Protein AF-A0A969ZV29-F1 (afdb_monomer_lite)

Sequence (107 aa):
MFAKIRLVFYKLQFNRLFNIFRHEICLSAPLTDTNIHVQAFEVLTPPVGRNVEETLRQIKAFQLVRESGGTKATPSGWKPGKPVLNPGPDLVGNVWKVWTIDQAFDD

Structure (mmCIF, N/CA/C/O backbone):
data_AF-A0A969ZV29-F1
#
_entry.id   AF-A0A969ZV29-F1
#
loop_
_atom_site.group_PDB
_atom_site.id
_atom_site.type_symbol
_atom_site.label_atom_id
_atom_site.label_alt_id
_atom_site.label_comp_id
_atom_site.label_asym_id
_atom_site.label_entity_id
_atom_site.label_seq_id
_atom_site.pdbx_PDB_ins_code
_atom_site.Cartn_x
_atom_site.Cartn_y
_atom_site.Cartn_z
_atom_site.occupancy
_atom_site.B_iso_or_equiv
_atom_site.auth_seq_id
_atom_site.auth_comp_id
_atom_site.auth_asym_id
_atom_site.auth_atom_id
_atom_site.pdbx_PDB_model_num
ATOM 1 N N . MET A 1 1 ? 24.356 24.579 9.478 1.00 37.00 1 MET A N 1
ATOM 2 C CA . MET A 1 1 ? 24.767 24.315 8.078 1.00 37.00 1 MET A CA 1
ATOM 3 C C . MET A 1 1 ? 25.653 23.057 7.971 1.00 37.00 1 MET A C 1
ATOM 5 O O . MET A 1 1 ? 26.676 23.097 7.315 1.00 37.00 1 MET A O 1
ATOM 9 N N . PHE A 1 2 ? 25.290 21.925 8.600 1.00 31.95 2 PHE A N 1
ATOM 10 C CA . PHE A 1 2 ? 26.152 20.718 8.604 1.00 31.95 2 PHE A CA 1
ATOM 11 C C . PHE A 1 2 ? 25.414 19.373 8.425 1.00 31.95 2 PHE A C 1
ATOM 13 O O . PHE A 1 2 ? 26.058 18.342 8.281 1.00 31.95 2 PHE A O 1
ATOM 20 N N . ALA A 1 3 ? 24.077 19.356 8.334 1.00 36.34 3 ALA A N 1
ATOM 21 C CA . ALA A 1 3 ? 23.312 18.114 8.145 1.00 36.34 3 ALA A CA 1
ATOM 22 C C . ALA A 1 3 ? 23.106 17.709 6.667 1.00 36.34 3 ALA A C 1
ATOM 24 O O . ALA A 1 3 ? 22.896 16.536 6.376 1.00 36.34 3 ALA A O 1
ATOM 25 N N . LYS A 1 4 ? 23.214 18.646 5.708 1.00 30.73 4 LYS A N 1
ATOM 26 C CA . LYS A 1 4 ? 22.944 18.372 4.279 1.00 30.73 4 LYS A CA 1
ATOM 27 C C . LYS A 1 4 ? 24.067 17.623 3.541 1.00 30.73 4 LYS A C 1
ATOM 29 O O . LYS A 1 4 ? 23.793 16.982 2.535 1.00 30.73 4 LYS A O 1
ATOM 34 N N . ILE A 1 5 ? 25.308 17.645 4.039 1.00 32.25 5 ILE A N 1
ATOM 35 C CA . ILE A 1 5 ? 26.470 17.047 3.345 1.00 32.25 5 ILE A CA 1
ATOM 36 C C . ILE A 1 5 ? 26.628 15.544 3.648 1.00 32.25 5 ILE A C 1
ATOM 38 O O . ILE A 1 5 ? 27.146 14.796 2.822 1.00 32.25 5 ILE A O 1
ATOM 42 N N . ARG A 1 6 ? 26.103 15.048 4.778 1.00 31.09 6 ARG A N 1
ATOM 43 C CA . ARG A 1 6 ? 26.234 13.626 5.155 1.00 31.09 6 ARG A CA 1
ATOM 44 C C . ARG A 1 6 ? 25.322 12.676 4.368 1.00 31.09 6 ARG A C 1
ATOM 46 O O . ARG A 1 6 ? 25.684 11.516 4.193 1.00 31.09 6 ARG A O 1
ATOM 53 N N . LEU A 1 7 ? 24.184 13.150 3.852 1.00 33.81 7 LEU A N 1
ATOM 54 C CA . LEU A 1 7 ? 23.250 12.302 3.096 1.00 33.81 7 LEU A CA 1
ATOM 55 C C . LEU A 1 7 ? 23.755 11.971 1.680 1.00 33.81 7 LEU A C 1
ATOM 57 O O . LEU A 1 7 ? 23.505 10.880 1.171 1.00 33.81 7 LEU A O 1
ATOM 61 N N . VAL A 1 8 ? 24.509 12.884 1.055 1.00 39.16 8 VAL A N 1
ATOM 62 C CA . VAL A 1 8 ? 25.047 12.692 -0.305 1.00 39.16 8 VAL A CA 1
ATOM 63 C C . VAL A 1 8 ? 26.137 11.612 -0.324 1.00 39.16 8 VAL A C 1
ATOM 65 O O . VAL A 1 8 ? 26.212 10.827 -1.267 1.00 39.16 8 VAL A O 1
ATOM 68 N N . PHE A 1 9 ? 26.921 11.488 0.753 1.00 26.94 9 PHE A N 1
ATOM 69 C CA . PHE A 1 9 ? 27.986 10.483 0.856 1.00 26.94 9 PHE A CA 1
ATOM 70 C C . PHE A 1 9 ? 27.453 9.045 0.998 1.00 26.94 9 PHE A C 1
ATOM 72 O O . PHE A 1 9 ? 27.986 8.124 0.379 1.00 26.94 9 PHE A O 1
ATOM 79 N N . TYR A 1 10 ? 26.350 8.846 1.730 1.00 29.92 10 TYR A N 1
ATOM 80 C CA . TYR A 1 10 ? 25.690 7.534 1.831 1.00 29.92 10 TYR A CA 1
ATOM 81 C C . TYR A 1 10 ? 25.012 7.112 0.518 1.00 29.92 10 TYR A C 1
ATOM 83 O O . TYR A 1 10 ? 24.988 5.926 0.181 1.00 29.92 10 TYR A O 1
ATOM 91 N N . LYS A 1 11 ? 24.510 8.080 -0.262 1.00 35.59 11 LYS A N 1
ATOM 92 C CA . LYS A 1 11 ? 23.898 7.832 -1.578 1.00 35.59 11 LYS A CA 1
ATOM 93 C C . LYS A 1 11 ? 24.929 7.330 -2.608 1.00 35.59 11 LYS A C 1
ATOM 95 O O . LYS A 1 11 ? 24.574 6.546 -3.482 1.00 35.59 11 LYS A O 1
ATOM 100 N N . LEU A 1 12 ? 26.204 7.711 -2.465 1.00 33.88 12 LEU A N 1
ATOM 101 C CA . LEU A 1 12 ? 27.308 7.317 -3.356 1.00 33.88 12 LEU A CA 1
ATOM 102 C C . LEU A 1 12 ? 28.024 6.017 -2.950 1.00 33.88 12 LEU A C 1
ATOM 104 O O . LEU A 1 12 ? 28.385 5.239 -3.833 1.00 33.88 12 LEU A O 1
ATOM 108 N N . GLN A 1 13 ? 28.214 5.736 -1.655 1.00 31.78 13 GLN A N 1
ATOM 109 C CA . GLN A 1 13 ? 28.932 4.519 -1.237 1.00 31.78 13 GLN A CA 1
ATOM 110 C C . GLN A 1 13 ? 28.126 3.225 -1.427 1.00 31.78 13 GLN A C 1
ATOM 112 O O . GLN A 1 13 ? 28.708 2.195 -1.753 1.00 31.78 13 GLN A O 1
ATOM 117 N N . PHE A 1 14 ? 26.797 3.263 -1.302 1.00 34.03 14 PHE A N 1
ATOM 118 C CA . PHE A 1 14 ? 25.977 2.052 -1.445 1.00 34.03 14 PHE A CA 1
ATOM 119 C C . PHE A 1 14 ? 25.708 1.663 -2.913 1.00 34.03 14 PHE A C 1
ATOM 121 O O . PHE A 1 14 ? 25.599 0.482 -3.235 1.00 34.03 14 PHE A O 1
ATOM 128 N N . ASN A 1 15 ? 25.678 2.637 -3.831 1.00 34.34 15 ASN A N 1
ATOM 129 C CA . ASN A 1 15 ? 25.481 2.384 -5.266 1.00 34.34 15 ASN A CA 1
ATOM 130 C C . ASN A 1 15 ? 26.671 1.664 -5.925 1.00 34.34 15 ASN A C 1
ATOM 132 O O . ASN A 1 15 ? 26.502 1.046 -6.973 1.00 34.34 15 ASN A O 1
ATOM 136 N N . ARG A 1 16 ? 27.863 1.702 -5.312 1.00 36.94 16 ARG A N 1
ATOM 137 C CA . ARG A 1 16 ? 29.078 1.077 -5.859 1.00 36.94 16 ARG A CA 1
ATOM 138 C C . ARG A 1 16 ? 29.232 -0.411 -5.523 1.00 36.94 16 ARG A C 1
ATOM 140 O O . ARG A 1 16 ? 30.118 -1.045 -6.081 1.00 36.94 16 ARG A O 1
ATOM 147 N N . LEU A 1 17 ? 28.393 -0.957 -4.639 1.00 41.91 17 LEU A N 1
ATOM 148 C CA . LEU A 1 17 ? 28.505 -2.342 -4.162 1.00 41.91 17 LEU A CA 1
ATOM 149 C C . LEU A 1 17 ? 27.450 -3.298 -4.742 1.00 41.91 17 LEU A C 1
ATOM 151 O O . LEU A 1 17 ? 27.705 -4.494 -4.759 1.00 41.91 17 LEU A O 1
ATOM 155 N N . PHE A 1 18 ? 26.308 -2.810 -5.255 1.00 35.97 18 PHE A N 1
ATOM 156 C CA . PHE A 1 18 ? 25.204 -3.704 -5.658 1.00 35.97 18 PHE A CA 1
ATOM 157 C C . PHE A 1 18 ? 24.408 -3.317 -6.919 1.00 35.97 18 PHE A C 1
ATOM 159 O O . PHE A 1 18 ? 23.360 -3.906 -7.150 1.00 35.97 18 PHE A O 1
ATOM 166 N N . ASN A 1 19 ? 24.858 -2.366 -7.751 1.00 40.69 19 ASN A N 1
ATOM 167 C CA . ASN A 1 19 ? 24.195 -2.007 -9.025 1.00 40.69 19 ASN A CA 1
ATOM 168 C C . ASN A 1 19 ? 22.650 -1.876 -8.922 1.00 40.69 19 ASN A C 1
ATOM 170 O O . ASN A 1 19 ? 21.905 -2.356 -9.776 1.00 40.69 19 ASN A O 1
ATOM 174 N N . ILE A 1 20 ? 22.168 -1.282 -7.822 1.00 44.50 20 ILE A N 1
ATOM 175 C CA . ILE A 1 20 ? 20.741 -1.178 -7.503 1.00 44.50 20 ILE A CA 1
ATOM 176 C C . ILE A 1 20 ? 20.208 0.136 -8.070 1.00 44.50 20 ILE A C 1
ATOM 178 O O . ILE A 1 20 ? 20.530 1.213 -7.565 1.00 44.50 20 ILE A O 1
ATOM 182 N N . PHE A 1 21 ? 19.356 0.061 -9.090 1.00 44.50 21 PHE A N 1
ATOM 183 C CA . PHE A 1 21 ? 18.603 1.217 -9.572 1.00 44.50 21 PHE A CA 1
ATOM 184 C C . PHE A 1 21 ? 17.442 1.496 -8.613 1.00 44.50 21 PHE A C 1
ATOM 186 O O . PHE A 1 21 ? 16.496 0.717 -8.526 1.00 44.50 21 PHE A O 1
ATOM 193 N N . ARG A 1 22 ? 17.524 2.603 -7.867 1.00 45.47 22 ARG A N 1
ATOM 194 C CA . ARG A 1 22 ? 16.482 3.011 -6.915 1.00 45.47 22 ARG A CA 1
ATOM 195 C C . ARG A 1 22 ? 15.421 3.874 -7.588 1.00 45.47 22 ARG A C 1
ATOM 197 O O . ARG A 1 22 ? 15.767 4.858 -8.240 1.00 45.47 22 ARG A O 1
ATOM 204 N N . HIS A 1 23 ? 14.148 3.556 -7.350 1.00 48.22 23 HIS A N 1
ATOM 205 C CA . HIS A 1 23 ? 13.038 4.475 -7.592 1.00 48.22 23 HIS A CA 1
ATOM 206 C C . HIS A 1 23 ? 12.499 4.967 -6.240 1.00 48.22 23 HIS A C 1
ATOM 208 O O . HIS A 1 23 ? 11.928 4.201 -5.464 1.00 48.22 23 HIS A O 1
ATOM 214 N N . GLU A 1 24 ? 12.753 6.238 -5.929 1.00 51.72 24 GLU A N 1
ATOM 215 C CA . GLU A 1 24 ? 12.293 6.895 -4.702 1.00 51.72 24 GLU A CA 1
ATOM 216 C C . GLU A 1 24 ? 10.935 7.551 -4.987 1.00 51.72 24 GLU A C 1
ATOM 218 O O . GLU A 1 24 ? 10.842 8.428 -5.848 1.00 51.72 24 GLU A O 1
ATOM 223 N N . ILE A 1 25 ? 9.875 7.148 -4.278 1.00 53.97 25 ILE A N 1
ATOM 224 C CA . ILE A 1 25 ? 8.587 7.848 -4.344 1.00 53.97 25 ILE A CA 1
ATOM 225 C C . ILE A 1 25 ? 8.601 8.927 -3.262 1.00 53.97 25 ILE A C 1
ATOM 227 O O . ILE A 1 25 ? 8.391 8.663 -2.073 1.00 53.97 25 ILE A O 1
ATOM 231 N N . CYS A 1 26 ? 8.878 10.157 -3.688 1.00 52.25 26 CYS A N 1
ATOM 232 C CA . CYS A 1 26 ? 8.802 11.339 -2.843 1.00 52.25 26 CYS A CA 1
ATOM 233 C C . CYS A 1 26 ? 7.529 12.122 -3.134 1.00 52.25 26 CYS A C 1
ATOM 235 O O . CYS A 1 26 ? 7.294 12.540 -4.264 1.00 52.25 26 CYS A O 1
ATOM 237 N N . LEU A 1 27 ? 6.728 12.365 -2.098 1.00 53.81 27 LEU A N 1
ATOM 238 C CA . LEU A 1 27 ? 5.554 13.224 -2.199 1.00 53.81 27 LEU A CA 1
ATOM 239 C C . LEU A 1 27 ? 5.904 14.621 -1.690 1.00 53.81 27 LEU A C 1
ATOM 241 O O . LEU A 1 27 ? 6.019 14.840 -0.482 1.00 53.81 27 LEU A O 1
ATOM 245 N N . SER A 1 28 ? 6.052 15.571 -2.612 1.00 42.72 28 SER A N 1
ATOM 246 C CA . SER A 1 28 ? 6.082 17.001 -2.292 1.00 42.72 28 SER A CA 1
ATOM 247 C C . SER A 1 28 ? 4.659 17.511 -2.058 1.00 42.72 28 SER A C 1
ATOM 249 O O . SER A 1 28 ? 3.756 17.206 -2.835 1.00 42.72 28 SER A O 1
ATOM 251 N N . ALA A 1 29 ? 4.451 18.282 -0.992 1.00 47.59 29 ALA A N 1
ATOM 252 C CA . ALA A 1 29 ? 3.184 18.970 -0.742 1.00 47.59 29 ALA A CA 1
ATOM 253 C C . ALA A 1 29 ? 3.013 20.180 -1.692 1.00 47.59 29 ALA A C 1
ATOM 255 O O . ALA A 1 29 ? 4.002 20.634 -2.277 1.00 47.59 29 ALA A O 1
ATOM 256 N N . PRO A 1 30 ? 1.795 20.740 -1.840 1.00 44.38 30 PRO A N 1
ATOM 257 C CA . PRO A 1 30 ? 1.595 21.984 -2.577 1.00 44.38 30 PRO A CA 1
ATOM 258 C C . PRO A 1 30 ? 2.319 23.144 -1.875 1.00 44.38 30 PRO A C 1
ATOM 260 O O . PRO A 1 30 ? 2.016 23.432 -0.728 1.00 44.38 30 PRO A O 1
ATOM 263 N N . LEU A 1 31 ? 3.274 23.765 -2.579 1.00 47.62 31 LEU A N 1
ATOM 264 C CA . LEU A 1 31 ? 3.938 25.081 -2.423 1.00 47.62 31 LEU A CA 1
ATOM 265 C C . LEU A 1 31 ? 4.355 25.633 -1.031 1.00 47.62 31 LEU A C 1
ATOM 267 O O . LEU A 1 31 ? 5.069 26.633 -1.008 1.00 47.62 31 LEU A O 1
ATOM 271 N N . THR A 1 32 ? 4.002 25.032 0.108 1.00 47.97 32 THR A N 1
ATOM 272 C CA . THR A 1 32 ? 4.247 25.595 1.454 1.00 47.97 32 THR A CA 1
ATOM 273 C C . THR A 1 32 ? 5.018 24.678 2.407 1.00 47.97 32 THR A C 1
ATOM 275 O O . THR A 1 32 ? 5.575 25.171 3.386 1.00 47.97 32 THR A O 1
ATOM 278 N N . ASP A 1 33 ? 5.136 23.377 2.121 1.00 50.47 33 ASP A N 1
ATOM 279 C CA . ASP A 1 33 ? 5.945 22.442 2.917 1.00 50.47 33 ASP A CA 1
ATOM 280 C C . ASP A 1 33 ? 7.266 22.133 2.199 1.00 50.47 33 ASP A C 1
ATOM 282 O O . ASP A 1 33 ? 7.305 21.489 1.150 1.00 50.47 33 ASP A O 1
ATOM 286 N N . THR A 1 34 ? 8.368 22.614 2.770 1.00 52.12 34 THR A N 1
ATOM 287 C CA . THR A 1 34 ? 9.732 22.426 2.249 1.00 52.12 34 THR A CA 1
ATOM 288 C C . THR A 1 34 ? 10.330 21.058 2.601 1.00 52.12 34 THR A C 1
ATOM 290 O O . THR A 1 34 ? 11.475 20.778 2.230 1.00 52.12 34 THR A O 1
ATOM 293 N N . ASN A 1 35 ? 9.583 20.185 3.287 1.00 56.97 35 ASN A N 1
ATOM 294 C CA . ASN A 1 35 ? 10.095 18.907 3.765 1.00 56.97 35 ASN A CA 1
ATOM 295 C C . ASN A 1 35 ? 9.732 17.751 2.827 1.00 56.97 35 ASN A C 1
ATOM 297 O O . ASN A 1 35 ? 8.607 17.248 2.778 1.00 56.97 35 ASN A O 1
ATOM 301 N N . ILE A 1 36 ? 10.744 17.290 2.099 1.00 56.56 36 ILE A N 1
ATOM 302 C CA . ILE A 1 36 ? 10.678 16.106 1.248 1.00 56.56 36 ILE A CA 1
ATOM 303 C C . ILE A 1 36 ? 10.805 14.859 2.139 1.00 56.56 36 ILE A C 1
ATOM 305 O O . ILE A 1 36 ? 11.872 14.603 2.695 1.00 56.56 36 ILE A O 1
ATOM 309 N N . HIS A 1 37 ? 9.727 14.081 2.255 1.00 73.19 37 HIS A N 1
ATOM 310 C CA . HIS A 1 37 ? 9.706 12.806 2.978 1.00 73.19 37 HIS A CA 1
ATOM 311 C C . HIS A 1 37 ? 9.593 11.641 1.986 1.00 73.19 37 HIS A C 1
ATOM 313 O O . HIS A 1 37 ? 8.761 11.668 1.073 1.00 73.19 37 HIS A O 1
ATOM 319 N N . VAL A 1 38 ? 10.445 10.627 2.153 1.00 74.75 38 VAL A N 1
ATOM 320 C CA . VAL A 1 38 ? 10.385 9.384 1.370 1.00 74.75 38 VAL A CA 1
ATOM 321 C C . VAL A 1 38 ? 9.352 8.470 2.020 1.00 74.75 38 VAL A C 1
ATOM 323 O O . VAL A 1 38 ? 9.530 8.083 3.170 1.00 74.75 38 VAL A O 1
ATOM 326 N N . GLN A 1 39 ? 8.286 8.138 1.288 1.00 77.38 39 GLN A N 1
ATOM 327 C CA . GLN A 1 39 ? 7.176 7.321 1.804 1.00 77.38 39 GLN A CA 1
ATOM 328 C C . GLN A 1 39 ? 7.234 5.870 1.316 1.00 77.38 39 GLN A C 1
ATOM 330 O O . GLN A 1 39 ? 6.737 4.973 1.990 1.00 77.38 39 GLN A O 1
ATOM 335 N N . ALA A 1 40 ? 7.849 5.630 0.156 1.00 79.81 40 ALA A N 1
ATOM 336 C CA . ALA A 1 40 ? 8.010 4.295 -0.403 1.00 79.81 40 ALA A CA 1
ATOM 337 C C . ALA A 1 40 ? 9.268 4.184 -1.267 1.00 79.81 40 ALA A C 1
ATOM 339 O O . ALA A 1 40 ? 9.743 5.162 -1.855 1.00 79.81 40 ALA A O 1
ATOM 340 N N . PHE A 1 41 ? 9.783 2.960 -1.345 1.00 81.25 41 PHE A N 1
ATOM 341 C CA . PHE A 1 41 ? 10.891 2.573 -2.202 1.00 81.25 41 PHE A CA 1
ATOM 342 C C . PHE A 1 41 ? 10.538 1.274 -2.926 1.00 81.25 41 PHE A C 1
ATOM 344 O O . PHE A 1 41 ? 10.016 0.341 -2.319 1.00 81.25 41 PHE A O 1
ATOM 351 N N . GLU A 1 42 ? 10.861 1.209 -4.213 1.00 78.19 42 GLU A N 1
ATOM 352 C CA . GLU A 1 42 ? 10.798 -0.021 -4.999 1.00 78.19 42 GLU A CA 1
ATOM 353 C C . GLU A 1 42 ? 12.218 -0.376 -5.448 1.00 78.19 42 GLU A C 1
ATOM 355 O O . GLU A 1 42 ? 12.946 0.464 -5.992 1.00 78.19 42 GLU A O 1
ATOM 360 N N . VAL A 1 43 ? 12.630 -1.612 -5.170 1.00 82.44 43 VAL A N 1
ATOM 361 C CA . VAL A 1 43 ? 13.965 -2.126 -5.480 1.00 82.44 43 VAL A CA 1
ATOM 362 C C . VAL A 1 43 ? 13.813 -3.466 -6.186 1.00 82.44 43 VAL A C 1
ATOM 364 O O . VAL A 1 43 ? 13.270 -4.406 -5.616 1.00 82.44 43 VAL A O 1
ATOM 367 N N . LEU A 1 44 ? 14.323 -3.549 -7.415 1.00 77.69 44 LEU A N 1
ATOM 368 C CA . LEU A 1 44 ? 14.338 -4.766 -8.225 1.00 77.69 44 LEU A CA 1
ATOM 369 C C . LEU A 1 44 ? 15.768 -5.098 -8.654 1.00 77.69 44 LEU A C 1
ATOM 371 O O . LEU A 1 44 ? 16.634 -4.221 -8.729 1.00 77.69 44 LEU A O 1
ATOM 375 N N . THR A 1 45 ? 16.015 -6.377 -8.930 1.00 83.38 45 THR A N 1
ATOM 376 C CA . THR A 1 45 ? 17.278 -6.829 -9.517 1.00 83.38 45 THR A CA 1
ATOM 377 C C . THR A 1 45 ? 17.366 -6.386 -10.986 1.00 83.38 45 THR A C 1
ATOM 379 O O . THR A 1 45 ? 16.332 -6.244 -11.641 1.00 83.38 45 THR A O 1
ATOM 382 N N . PRO A 1 46 ? 18.577 -6.198 -11.551 1.00 82.44 46 PRO A N 1
ATOM 383 C CA . PRO A 1 46 ? 18.748 -5.706 -12.923 1.00 82.44 46 PRO A CA 1
ATOM 384 C C . PRO A 1 46 ? 17.950 -6.419 -14.034 1.00 82.44 46 PRO A C 1
ATOM 386 O O . PRO A 1 46 ? 17.522 -5.725 -14.953 1.00 82.44 46 PRO A O 1
ATOM 389 N N . PRO A 1 47 ? 17.727 -7.752 -14.010 1.00 87.69 47 PRO A N 1
ATOM 390 C CA . PRO A 1 47 ? 16.991 -8.420 -15.084 1.00 87.69 47 PRO A CA 1
ATOM 391 C C . PRO A 1 47 ? 15.465 -8.260 -14.997 1.00 87.69 47 PRO A C 1
ATOM 393 O O . PRO A 1 47 ? 14.769 -8.737 -15.890 1.00 87.69 47 PRO A O 1
ATOM 396 N N . VAL A 1 48 ? 14.925 -7.631 -13.946 1.00 82.94 48 VAL A N 1
ATOM 397 C CA . VAL A 1 48 ? 13.475 -7.522 -13.722 1.00 82.94 48 VAL A CA 1
ATOM 398 C C . VAL A 1 48 ? 13.011 -6.078 -13.907 1.00 82.94 48 VAL A C 1
ATOM 400 O O . VAL A 1 48 ? 13.495 -5.155 -13.251 1.00 82.94 48 VAL A O 1
ATOM 403 N N . GLY A 1 49 ? 12.050 -5.883 -14.812 1.00 82.88 49 GLY A N 1
ATOM 404 C CA . GLY A 1 49 ? 11.423 -4.586 -15.064 1.00 82.88 49 GLY A CA 1
ATOM 405 C C . GLY A 1 49 ? 10.447 -4.174 -13.958 1.00 82.88 49 GLY A C 1
ATOM 406 O O . GLY A 1 49 ? 9.790 -5.016 -13.352 1.00 82.88 49 GLY A O 1
ATOM 407 N N . ARG A 1 50 ? 10.335 -2.862 -13.719 1.00 87.81 50 ARG A N 1
ATOM 408 C CA . ARG A 1 50 ? 9.341 -2.267 -12.806 1.00 87.81 50 ARG A CA 1
ATOM 409 C C . ARG A 1 50 ? 7.963 -2.202 -13.457 1.00 87.81 50 ARG A C 1
ATOM 411 O O . ARG A 1 50 ? 7.867 -2.022 -14.671 1.00 87.81 50 ARG A O 1
ATOM 418 N N . ASN A 1 51 ? 6.911 -2.261 -12.643 1.00 88.25 51 ASN A N 1
ATOM 419 C CA . ASN A 1 51 ? 5.540 -2.063 -13.107 1.00 88.25 51 ASN A CA 1
ATOM 420 C C . ASN A 1 51 ? 5.091 -0.610 -12.865 1.00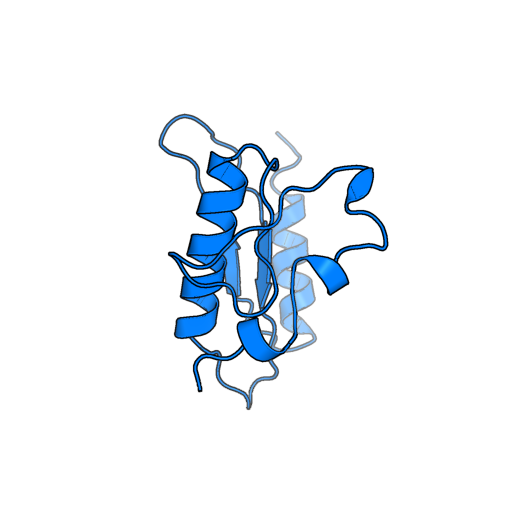 88.25 51 ASN A C 1
ATOM 422 O O . ASN A 1 51 ? 4.835 -0.201 -11.734 1.00 88.25 51 ASN A O 1
ATOM 426 N N . VAL A 1 52 ? 4.963 0.161 -13.949 1.00 87.06 52 VAL A N 1
ATOM 427 C CA . VAL A 1 52 ? 4.574 1.582 -13.897 1.00 87.06 52 VAL A CA 1
ATOM 428 C C . VAL A 1 52 ? 3.158 1.771 -13.348 1.00 87.06 52 VAL A C 1
ATOM 430 O O . VAL A 1 52 ? 2.909 2.732 -12.618 1.00 87.06 52 VAL A O 1
ATOM 433 N N . GLU A 1 53 ? 2.232 0.864 -13.659 1.00 88.69 53 GLU A N 1
ATOM 434 C CA . GLU A 1 53 ? 0.856 0.946 -13.162 1.00 88.69 53 GLU A CA 1
ATOM 435 C C . GLU A 1 53 ? 0.812 0.807 -11.639 1.00 88.69 53 GLU A C 1
ATOM 437 O O . GLU A 1 53 ? 0.088 1.547 -10.969 1.00 88.69 53 GLU A O 1
ATOM 442 N N . GLU A 1 54 ? 1.654 -0.068 -11.083 1.00 88.25 54 GLU A N 1
ATOM 443 C CA . GLU A 1 54 ? 1.782 -0.237 -9.636 1.00 88.25 54 GLU A CA 1
ATOM 444 C C . GLU A 1 54 ? 2.404 1.000 -8.981 1.00 88.25 54 GLU A C 1
ATOM 446 O O . GLU A 1 54 ? 1.879 1.495 -7.980 1.00 88.25 54 GLU A O 1
ATOM 451 N N . THR A 1 55 ? 3.451 1.580 -9.576 1.00 87.50 55 THR A N 1
ATOM 452 C CA . THR A 1 55 ? 4.027 2.842 -9.085 1.00 87.50 55 THR A CA 1
ATOM 453 C C . THR A 1 55 ? 2.973 3.959 -9.039 1.00 87.50 55 THR A C 1
ATOM 455 O O . THR A 1 55 ? 2.854 4.671 -8.038 1.00 87.50 55 THR A O 1
ATOM 458 N N . LEU A 1 56 ? 2.164 4.112 -10.094 1.00 89.12 56 LEU A N 1
ATOM 459 C CA . LEU A 1 56 ? 1.095 5.119 -10.145 1.00 89.12 56 LEU A CA 1
ATOM 460 C C . LEU A 1 56 ? -0.009 4.849 -9.117 1.00 89.12 56 LEU A C 1
ATOM 462 O O . LEU A 1 56 ? -0.520 5.790 -8.499 1.00 89.12 56 LEU A O 1
ATOM 466 N N . ARG A 1 57 ? -0.375 3.581 -8.910 1.00 91.00 57 ARG A N 1
ATOM 467 C CA . ARG A 1 57 ? -1.347 3.174 -7.888 1.00 91.00 57 ARG A CA 1
ATOM 468 C C . ARG A 1 57 ? -0.860 3.554 -6.490 1.00 91.00 57 ARG A C 1
ATOM 470 O O . ARG A 1 57 ? -1.617 4.159 -5.730 1.00 91.00 57 ARG A O 1
ATOM 477 N N . GLN A 1 58 ? 0.404 3.267 -6.181 1.00 89.19 58 GLN A N 1
ATOM 478 C CA . GLN A 1 58 ? 1.029 3.617 -4.905 1.00 89.19 58 GLN A CA 1
ATOM 479 C C . GLN A 1 58 ? 1.039 5.131 -4.677 1.00 89.19 58 GLN A C 1
ATOM 481 O O . GLN A 1 58 ? 0.636 5.583 -3.606 1.00 89.19 58 GLN A O 1
ATOM 486 N N . ILE A 1 59 ? 1.409 5.930 -5.685 1.00 88.19 59 ILE A N 1
ATOM 487 C CA . ILE A 1 59 ? 1.390 7.400 -5.586 1.00 88.19 59 ILE A CA 1
ATOM 488 C C . ILE A 1 59 ? -0.005 7.906 -5.192 1.00 88.19 59 ILE A C 1
ATOM 490 O O . ILE A 1 59 ? -0.126 8.674 -4.236 1.00 88.19 59 ILE A O 1
ATOM 494 N N . LYS A 1 60 ? -1.060 7.441 -5.872 1.00 89.88 60 LYS A N 1
ATOM 495 C CA . LYS A 1 60 ? -2.448 7.838 -5.574 1.00 89.88 60 LYS A CA 1
ATOM 496 C C . LYS A 1 60 ? -2.896 7.388 -4.182 1.00 89.88 60 LYS A C 1
ATOM 498 O O . LYS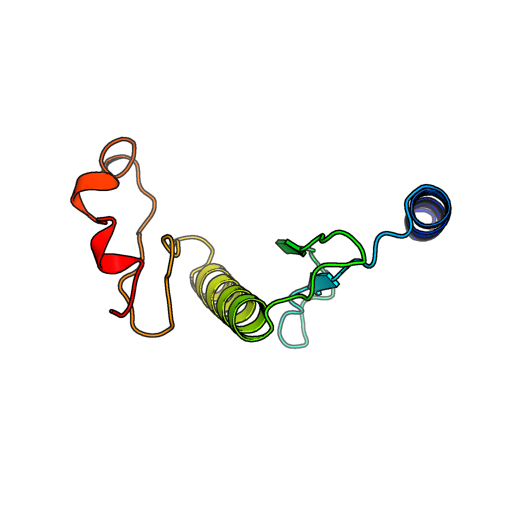 A 1 60 ? -3.578 8.133 -3.482 1.00 89.88 60 LYS A O 1
ATOM 503 N N . ALA A 1 61 ? -2.500 6.187 -3.763 1.00 89.06 61 ALA A N 1
ATOM 504 C CA . ALA A 1 61 ? -2.807 5.671 -2.433 1.00 89.06 61 ALA A CA 1
ATOM 505 C C . ALA A 1 61 ? -2.186 6.545 -1.336 1.00 89.06 61 ALA A C 1
ATOM 507 O O . ALA A 1 61 ? -2.867 6.941 -0.391 1.00 89.06 61 ALA A O 1
ATOM 508 N N . PHE A 1 62 ? -0.914 6.910 -1.487 1.00 88.12 62 PHE A N 1
ATOM 509 C CA . PHE A 1 62 ? -0.238 7.774 -0.527 1.00 88.12 62 PHE A CA 1
ATOM 510 C C . PHE A 1 62 ? -0.767 9.214 -0.532 1.00 88.12 62 PHE A C 1
ATOM 512 O O . PHE A 1 62 ? -0.809 9.832 0.533 1.00 88.12 62 PHE A O 1
ATOM 519 N N . GLN A 1 63 ? -1.199 9.741 -1.684 1.00 87.50 63 GLN A N 1
ATOM 520 C CA . GLN A 1 63 ? -1.904 11.028 -1.754 1.00 87.50 63 GLN A CA 1
ATOM 521 C C . GLN A 1 63 ? -3.178 10.996 -0.901 1.00 87.50 63 GLN A C 1
ATOM 523 O O . GLN A 1 63 ? -3.330 11.835 -0.018 1.00 87.50 63 GLN A O 1
ATOM 528 N N . LEU A 1 64 ? -4.017 9.966 -1.063 1.00 89.06 64 LEU A N 1
ATOM 529 C CA . LEU A 1 64 ? -5.243 9.802 -0.276 1.00 89.06 64 LEU A CA 1
ATOM 530 C C . LEU A 1 64 ? -4.971 9.667 1.232 1.00 89.06 64 LEU A C 1
ATOM 532 O O . LEU A 1 64 ? -5.639 10.307 2.045 1.00 89.06 64 LEU A O 1
ATOM 536 N N . VAL A 1 65 ? -3.981 8.858 1.626 1.00 87.38 65 VAL A N 1
ATOM 537 C CA . VAL A 1 65 ? -3.610 8.697 3.045 1.00 87.38 65 VAL A CA 1
ATOM 538 C C . VAL A 1 65 ? -3.145 10.034 3.627 1.00 87.38 65 VAL A C 1
ATOM 540 O O . VAL A 1 65 ? -3.563 10.401 4.727 1.00 87.38 65 VAL A O 1
ATOM 543 N N . ARG A 1 66 ? -2.341 10.798 2.877 1.00 84.75 66 ARG A N 1
ATOM 544 C CA . ARG A 1 66 ? -1.858 12.117 3.304 1.00 84.75 66 ARG A CA 1
ATOM 545 C C . ARG A 1 66 ? -2.989 13.137 3.423 1.00 84.75 66 ARG A C 1
ATOM 547 O O . ARG A 1 66 ? -3.056 13.822 4.438 1.00 84.75 66 ARG A O 1
ATOM 554 N N . GLU A 1 67 ? -3.880 13.214 2.439 1.00 85.94 67 GLU A N 1
ATOM 555 C CA . GLU A 1 67 ? -5.061 14.093 2.467 1.00 85.94 67 GLU A CA 1
AT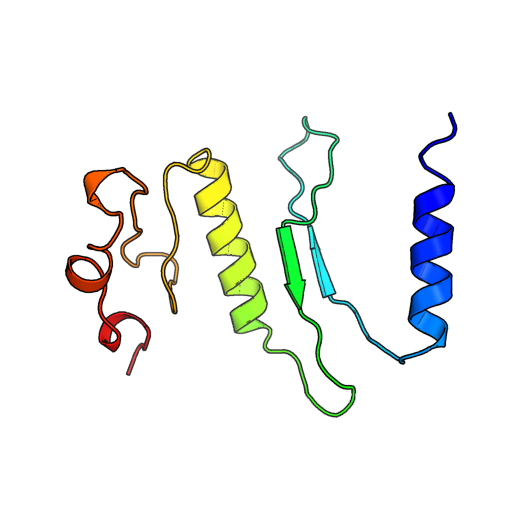OM 556 C C . GLU A 1 67 ? -5.993 13.762 3.638 1.00 85.94 67 GLU A C 1
ATOM 558 O O . GLU A 1 67 ? -6.560 14.657 4.257 1.00 85.94 67 GLU A O 1
ATOM 563 N N . SER A 1 68 ? -6.101 12.481 3.997 1.00 85.50 68 SER A N 1
ATOM 564 C CA . SER A 1 68 ? -6.870 12.035 5.163 1.00 85.50 68 SER A CA 1
ATOM 565 C C . SER A 1 68 ? -6.178 12.282 6.512 1.00 85.50 68 SER A C 1
ATOM 567 O O . SER A 1 68 ? -6.732 11.929 7.553 1.00 85.50 68 SER A O 1
ATOM 569 N N . GLY A 1 69 ? -4.952 12.816 6.525 1.00 82.38 69 GLY A N 1
ATOM 570 C CA . GLY A 1 69 ? -4.160 12.980 7.748 1.00 82.38 69 GLY A CA 1
ATOM 571 C C . GLY A 1 69 ? -3.794 11.656 8.431 1.00 82.38 69 GLY A C 1
ATOM 572 O O . GLY A 1 69 ? -3.612 11.628 9.643 1.00 82.38 69 GLY A O 1
ATOM 573 N N . GLY A 1 70 ? -3.730 10.549 7.681 1.00 79.44 70 GLY A N 1
ATOM 574 C CA . GLY A 1 70 ? -3.455 9.211 8.220 1.00 79.44 70 GLY A CA 1
ATOM 575 C C . GLY A 1 70 ? -4.659 8.504 8.854 1.00 79.44 70 GLY A C 1
ATOM 576 O O . GLY A 1 70 ? -4.496 7.430 9.426 1.00 79.44 70 GLY A O 1
ATOM 577 N N . THR A 1 71 ? -5.866 9.067 8.745 1.00 84.62 71 THR A N 1
ATOM 578 C CA . THR A 1 71 ? -7.101 8.448 9.275 1.00 84.62 71 THR A CA 1
ATOM 579 C C . THR A 1 71 ? -7.670 7.351 8.375 1.00 84.62 71 THR A C 1
ATOM 581 O O . THR A 1 71 ? -8.535 6.592 8.804 1.00 84.62 71 THR A O 1
ATOM 584 N N . LYS A 1 72 ? -7.191 7.251 7.130 1.00 87.31 72 LYS A N 1
ATOM 585 C CA . LYS A 1 72 ? -7.561 6.208 6.170 1.00 87.31 72 LYS A CA 1
ATOM 586 C C . LYS A 1 72 ? -6.329 5.404 5.778 1.00 87.31 72 LYS A C 1
ATOM 588 O O . LYS A 1 72 ? -5.244 5.957 5.612 1.00 87.31 72 LYS A O 1
ATOM 593 N N . ALA A 1 73 ? -6.518 4.108 5.576 1.00 88.44 73 ALA A N 1
ATOM 594 C CA . ALA A 1 73 ? -5.527 3.179 5.060 1.00 88.44 73 ALA A CA 1
ATOM 595 C C . ALA A 1 73 ? -6.057 2.502 3.793 1.00 88.44 73 ALA A C 1
ATOM 597 O O . ALA A 1 73 ? -7.246 2.210 3.664 1.00 88.44 73 ALA A O 1
ATOM 598 N N . THR A 1 74 ? -5.166 2.253 2.839 1.00 90.81 74 THR A N 1
ATOM 599 C CA . THR A 1 74 ? -5.506 1.581 1.584 1.00 90.81 74 THR A CA 1
ATOM 600 C C . THR A 1 74 ? -5.129 0.100 1.697 1.00 90.81 74 THR A C 1
ATOM 602 O O . THR A 1 74 ? -3.973 -0.205 1.994 1.00 90.81 74 THR A O 1
ATOM 605 N N . PRO A 1 75 ? -6.082 -0.837 1.543 1.00 90.94 75 PRO A N 1
ATOM 606 C CA . PRO A 1 75 ? -5.785 -2.265 1.621 1.00 90.94 75 PRO A CA 1
ATOM 607 C C . PRO A 1 75 ? -5.035 -2.772 0.374 1.00 90.94 75 PRO A C 1
ATOM 609 O O . PRO A 1 75 ? -4.796 -2.029 -0.584 1.00 90.94 75 PRO A O 1
ATOM 612 N N . SER A 1 76 ? -4.650 -4.052 0.378 1.00 88.69 76 SER A N 1
ATOM 613 C CA . SER A 1 76 ? -3.983 -4.671 -0.776 1.00 88.69 76 SER A CA 1
ATOM 614 C C . SER A 1 76 ? -4.858 -4.588 -2.032 1.00 88.69 76 SER A C 1
ATOM 616 O O . SER A 1 76 ? -6.081 -4.702 -1.952 1.00 88.69 76 SER A O 1
ATOM 618 N N . GLY A 1 77 ? -4.235 -4.338 -3.186 1.00 86.25 77 GLY A N 1
ATOM 619 C CA . GLY A 1 77 ? -4.942 -4.184 -4.464 1.00 86.25 77 GLY A CA 1
ATOM 620 C C . GLY A 1 77 ? -5.819 -2.930 -4.573 1.00 86.25 77 GLY A C 1
ATOM 621 O O . GLY A 1 77 ? -6.561 -2.772 -5.542 1.00 86.25 77 GLY A O 1
ATOM 622 N N . TRP A 1 78 ? -5.755 -2.011 -3.601 1.00 92.25 78 TRP A N 1
ATOM 623 C CA . TRP A 1 78 ? -6.586 -0.811 -3.620 1.00 92.25 78 TRP A CA 1
ATOM 624 C C . TRP A 1 78 ? -6.306 0.066 -4.846 1.00 92.25 78 TRP A C 1
ATOM 626 O O . TRP A 1 78 ? -5.152 0.384 -5.151 1.00 92.25 78 TRP A O 1
ATOM 636 N N . LYS A 1 79 ? -7.384 0.512 -5.495 1.00 89.56 79 LYS A N 1
ATOM 637 C CA . LYS A 1 79 ? -7.400 1.464 -6.610 1.00 89.56 79 LYS A CA 1
ATOM 638 C C . LYS A 1 79 ? -8.349 2.626 -6.279 1.00 89.56 79 LYS A C 1
ATOM 640 O O . LYS A 1 79 ? -9.249 2.450 -5.455 1.00 89.56 79 LYS A O 1
ATOM 645 N N . PRO A 1 80 ? -8.191 3.803 -6.913 1.00 89.00 80 PRO A N 1
ATOM 646 C CA . PRO A 1 80 ? -9.115 4.919 -6.720 1.00 89.00 80 PRO A CA 1
ATOM 647 C C . PRO A 1 80 ? -10.574 4.484 -6.914 1.00 89.00 80 PRO A C 1
ATOM 649 O O . PRO A 1 80 ? -10.904 3.884 -7.931 1.00 89.00 80 PRO A O 1
ATOM 652 N N . GLY A 1 81 ? -11.429 4.769 -5.929 1.00 86.25 81 GLY A N 1
ATOM 653 C CA . GLY A 1 81 ? -12.841 4.360 -5.919 1.00 86.25 81 GLY A CA 1
ATOM 654 C C . GLY A 1 81 ? -13.144 3.075 -5.136 1.00 86.25 81 GLY A C 1
ATOM 655 O O . GLY A 1 81 ? -14.297 2.870 -4.765 1.00 86.25 81 GLY A O 1
ATOM 656 N N . LYS A 1 82 ? -12.140 2.245 -4.812 1.00 88.38 82 LYS A N 1
ATOM 657 C CA . LYS A 1 82 ? -12.316 1.078 -3.927 1.00 88.38 82 LYS A CA 1
ATOM 658 C C . LYS A 1 82 ? -12.431 1.490 -2.448 1.00 88.38 82 LYS A C 1
ATOM 660 O O . LYS A 1 82 ? -11.909 2.548 -2.065 1.00 88.38 82 LYS A O 1
ATOM 665 N N . PRO A 1 83 ? -13.072 0.659 -1.601 1.00 88.94 83 PRO A N 1
ATOM 666 C CA .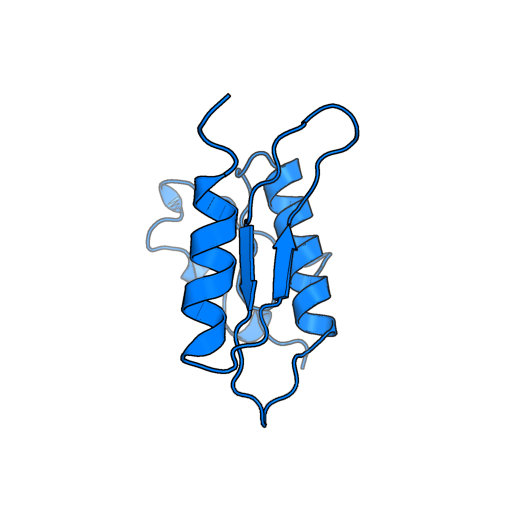 PRO A 1 83 ? -13.201 0.931 -0.174 1.00 88.94 83 PRO A CA 1
ATOM 667 C C . PRO A 1 83 ? -11.837 1.058 0.509 1.00 88.94 83 PRO A C 1
ATOM 669 O O . PRO A 1 83 ? -10.870 0.374 0.172 1.00 88.94 83 PRO A O 1
ATOM 672 N N . VAL A 1 84 ? -11.780 1.956 1.487 1.00 91.81 84 VAL A N 1
ATOM 673 C CA . VAL A 1 84 ? -10.611 2.203 2.335 1.00 91.81 84 VAL A CA 1
ATOM 674 C C . VAL A 1 84 ? -10.872 1.660 3.733 1.00 91.81 84 VAL A C 1
ATOM 676 O O . VAL A 1 84 ? -12.019 1.557 4.169 1.00 91.81 84 VAL A O 1
ATOM 679 N N . LEU A 1 85 ? -9.804 1.338 4.449 1.00 89.44 85 LEU A N 1
ATOM 680 C CA . LEU A 1 85 ? -9.862 0.951 5.850 1.00 89.44 85 LEU A CA 1
ATOM 681 C C . LEU A 1 85 ? -9.735 2.197 6.728 1.00 89.44 85 LEU A C 1
ATOM 683 O O . LEU A 1 85 ? -8.952 3.092 6.419 1.00 89.44 85 LEU A O 1
ATOM 687 N N . ASN A 1 86 ? -10.465 2.241 7.839 1.00 89.00 86 ASN A N 1
ATOM 688 C CA . ASN A 1 86 ? -10.322 3.287 8.852 1.00 89.00 86 ASN A CA 1
ATOM 689 C C . ASN A 1 86 ? -9.603 2.676 10.062 1.00 89.00 86 ASN A C 1
ATOM 691 O O . ASN A 1 86 ? -10.219 1.884 10.779 1.00 89.00 86 ASN A O 1
ATOM 695 N N . PRO A 1 87 ? -8.308 2.966 10.282 1.00 84.56 87 PRO A N 1
ATOM 696 C CA . PRO A 1 87 ? -7.573 2.427 11.415 1.00 84.56 87 PRO A CA 1
ATOM 697 C C . PRO A 1 87 ? -8.202 2.890 12.733 1.00 84.56 87 PRO A C 1
ATOM 699 O O . PRO A 1 87 ? -8.371 4.084 12.968 1.00 84.56 87 PRO A O 1
ATOM 702 N N . GLY A 1 88 ? -8.534 1.938 13.600 1.00 85.06 88 GLY A N 1
ATOM 703 C CA . GLY A 1 88 ? -9.097 2.189 14.922 1.00 85.06 88 GLY A CA 1
ATOM 704 C C . GLY A 1 88 ? -8.961 0.953 15.816 1.00 85.06 88 GLY A C 1
ATOM 705 O O . GLY A 1 88 ? -8.693 -0.133 15.292 1.00 85.06 88 GLY A O 1
ATOM 706 N N . PRO A 1 89 ? -9.133 1.089 17.144 1.00 85.94 89 PRO A N 1
ATOM 707 C CA . PRO A 1 89 ? -8.975 -0.019 18.091 1.00 85.94 89 PRO A CA 1
ATOM 708 C C . PRO A 1 89 ? -9.824 -1.245 17.734 1.00 85.94 89 PRO A C 1
ATOM 710 O O . PRO A 1 89 ? -9.333 -2.368 17.790 1.00 85.94 89 PRO A O 1
ATOM 713 N N . ASP A 1 90 ? -11.052 -1.025 17.263 1.00 85.50 90 ASP A N 1
ATOM 714 C CA . ASP A 1 90 ? -11.992 -2.095 16.906 1.00 85.50 90 ASP A CA 1
ATOM 715 C C . ASP A 1 90 ? -11.564 -2.897 15.668 1.00 85.50 90 ASP A C 1
ATOM 717 O O . ASP A 1 90 ? -11.961 -4.052 15.491 1.00 85.50 90 ASP A O 1
ATOM 721 N N . LEU A 1 91 ? -10.736 -2.301 14.802 1.00 86.06 91 LEU A N 1
ATOM 722 C CA . LEU A 1 91 ? -10.251 -2.941 13.580 1.00 86.06 91 LEU A CA 1
ATOM 723 C C . LEU A 1 91 ? -9.046 -3.860 13.846 1.00 86.06 91 LEU A C 1
ATOM 725 O O . LEU A 1 91 ? -8.767 -4.761 13.047 1.00 86.06 91 LEU A O 1
ATOM 729 N N . VAL A 1 92 ? -8.338 -3.676 14.965 1.00 85.00 92 VAL A N 1
ATOM 730 C CA . VAL A 1 92 ? -7.163 -4.483 15.322 1.00 85.00 92 VAL A CA 1
ATOM 731 C C . VAL A 1 92 ? -7.578 -5.949 15.490 1.00 85.00 92 VAL A C 1
ATOM 733 O O . VAL A 1 92 ? -8.454 -6.278 16.281 1.00 85.00 92 VAL A O 1
ATOM 736 N N . GLY A 1 93 ? -6.983 -6.846 14.697 1.00 85.75 93 GLY A N 1
ATOM 737 C CA . GLY A 1 93 ? -7.332 -8.277 14.677 1.00 85.75 93 GLY A CA 1
ATOM 738 C C . GLY A 1 93 ? -8.638 -8.627 13.943 1.00 85.75 93 GLY A C 1
ATOM 739 O O . GLY A 1 93 ? -8.927 -9.805 13.737 1.00 85.75 93 GLY A O 1
ATOM 740 N N . ASN A 1 94 ? -9.395 -7.627 13.483 1.00 88.56 94 ASN A N 1
ATOM 741 C CA . ASN A 1 94 ? -10.678 -7.793 12.792 1.00 88.56 94 ASN A CA 1
ATOM 742 C C . ASN A 1 94 ? -10.637 -7.382 11.310 1.00 88.56 94 ASN A C 1
ATOM 744 O O . ASN A 1 94 ? -11.677 -7.359 10.657 1.00 88.56 94 ASN A O 1
ATOM 748 N N . VAL A 1 95 ? -9.457 -7.085 10.756 1.00 85.69 95 VAL A N 1
ATOM 749 C CA . VAL A 1 95 ? -9.288 -6.626 9.361 1.00 85.69 95 VAL A CA 1
ATOM 750 C C 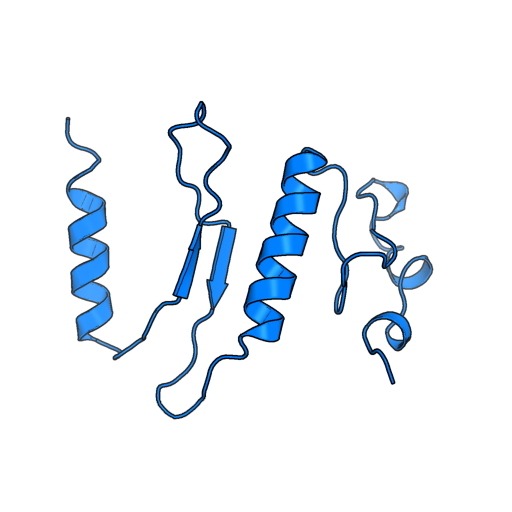. VAL A 1 95 ? -9.951 -7.570 8.350 1.00 85.69 95 VAL A C 1
ATOM 752 O O . VAL A 1 95 ? -10.620 -7.108 7.431 1.00 85.69 95 VAL A O 1
ATOM 755 N N . TRP A 1 96 ? -9.843 -8.883 8.566 1.00 85.44 96 TRP A N 1
ATOM 756 C CA . TRP A 1 96 ? -10.417 -9.930 7.709 1.00 85.44 96 TRP A CA 1
ATOM 757 C C . TRP A 1 96 ? -11.951 -9.902 7.611 1.00 85.44 96 TRP A C 1
ATOM 759 O O . TRP A 1 96 ? -12.516 -10.502 6.703 1.00 85.44 96 TRP A O 1
ATOM 769 N N . LYS A 1 97 ? -12.639 -9.215 8.533 1.00 86.19 97 LYS A N 1
ATOM 770 C CA . LYS A 1 97 ? -14.097 -9.022 8.477 1.00 86.19 97 LYS A CA 1
ATOM 771 C C . LYS A 1 97 ? -14.498 -7.891 7.531 1.00 86.19 97 LYS A C 1
ATOM 773 O O . LYS A 1 97 ? -15.619 -7.880 7.040 1.00 86.19 97 LYS A O 1
ATOM 778 N N . VAL A 1 98 ? -13.607 -6.919 7.330 1.00 85.38 98 VAL A N 1
ATOM 779 C CA . VAL A 1 98 ? -13.869 -5.697 6.551 1.00 85.38 98 VAL A CA 1
ATOM 780 C C . VAL A 1 98 ? -13.280 -5.800 5.146 1.00 85.38 98 VAL A C 1
ATOM 782 O O . VAL A 1 98 ? -13.797 -5.190 4.214 1.00 85.38 98 VAL A O 1
ATOM 785 N N . TRP A 1 99 ? -12.216 -6.585 4.987 1.00 89.12 99 TRP A N 1
ATOM 786 C CA . TRP A 1 99 ? -11.520 -6.770 3.725 1.00 89.12 99 TRP A CA 1
ATOM 787 C C . TRP A 1 99 ? -11.203 -8.246 3.483 1.00 89.12 99 TRP A C 1
ATOM 789 O O . TRP A 1 99 ? -10.707 -8.935 4.377 1.00 89.12 99 TRP A O 1
ATOM 799 N N . THR A 1 100 ? -11.465 -8.712 2.262 1.00 87.06 100 THR A N 1
ATOM 800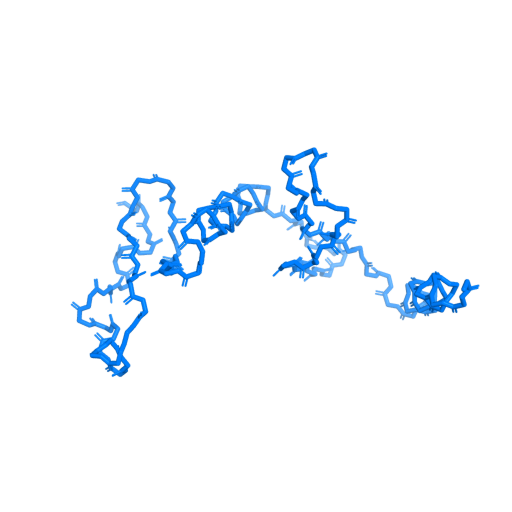 C CA . THR A 1 100 ? -11.223 -10.091 1.816 1.00 87.06 100 THR A CA 1
ATOM 801 C C . THR A 1 100 ? -10.300 -10.121 0.600 1.00 87.06 100 THR A C 1
ATOM 803 O O . THR A 1 100 ? -10.134 -9.123 -0.101 1.00 87.06 100 THR A O 1
ATOM 806 N N . ILE A 1 101 ? -9.702 -11.287 0.341 1.00 86.56 101 ILE A N 1
ATOM 807 C CA . ILE A 1 101 ? -8.743 -11.499 -0.756 1.00 86.56 101 ILE A CA 1
ATOM 808 C C . ILE A 1 101 ? -9.387 -11.213 -2.119 1.00 86.56 101 ILE A C 1
ATOM 810 O O . ILE A 1 101 ? -8.738 -10.631 -2.983 1.00 86.56 101 ILE A O 1
ATOM 814 N N . ASP A 1 102 ? -10.672 -11.529 -2.277 1.00 85.94 102 ASP A N 1
ATOM 815 C CA . ASP A 1 102 ? -11.414 -11.320 -3.527 1.00 85.94 102 ASP A CA 1
ATOM 816 C C . ASP A 1 102 ? -11.465 -9.839 -3.936 1.00 85.94 102 ASP A C 1
ATOM 818 O O . ASP A 1 102 ? -11.563 -9.512 -5.111 1.00 85.94 102 ASP A O 1
ATOM 822 N N . GLN A 1 103 ? -11.339 -8.915 -2.977 1.00 83.62 103 GLN A N 1
ATOM 823 C CA . GLN A 1 103 ? -11.332 -7.474 -3.248 1.00 83.62 103 GLN A CA 1
ATOM 824 C C . GLN A 1 103 ? -9.980 -6.964 -3.780 1.00 83.62 103 GLN A C 1
ATOM 826 O O . GLN A 1 103 ? -9.901 -5.825 -4.261 1.00 83.62 103 GLN A O 1
ATOM 831 N N . ALA A 1 104 ? -8.915 -7.767 -3.665 1.00 83.25 104 ALA A N 1
ATOM 832 C CA . ALA A 1 104 ? -7.560 -7.411 -4.086 1.00 83.25 104 ALA A CA 1
ATOM 833 C C . ALA A 1 104 ? -7.383 -7.460 -5.610 1.00 83.25 104 ALA A C 1
ATOM 835 O O . ALA A 1 104 ? -6.568 -6.716 -6.158 1.00 83.25 104 ALA A O 1
ATOM 836 N N . PHE A 1 105 ? -8.145 -8.323 -6.274 1.00 84.06 105 PHE A N 1
ATOM 837 C CA . PHE A 1 105 ? -8.067 -8.571 -7.708 1.00 84.06 105 PHE A CA 1
ATOM 838 C C . PHE A 1 105 ? -9.257 -7.905 -8.419 1.00 84.06 105 PHE A C 1
ATOM 840 O O . PHE A 1 105 ? -10.227 -7.503 -7.776 1.00 84.06 105 PHE A O 1
ATOM 847 N N . ASP A 1 106 ? -9.137 -7.685 -9.726 1.00 70.81 106 ASP A N 1
ATOM 848 C CA . ASP A 1 106 ? -10.187 -7.096 -10.578 1.00 70.81 106 ASP A CA 1
ATOM 849 C C . ASP A 1 106 ? -10.629 -8.101 -11.659 1.00 70.81 106 ASP A C 1
ATOM 851 O O . ASP A 1 106 ? -10.966 -7.688 -12.767 1.00 70.81 106 ASP A O 1
ATOM 855 N N . ASP A 1 107 ? -10.539 -9.401 -11.350 1.00 58.97 107 ASP A N 1
ATOM 856 C CA . ASP A 1 107 ? -10.864 -10.504 -12.268 1.00 58.97 107 ASP A CA 1
ATOM 857 C C . ASP A 1 107 ? -12.320 -10.457 -12.768 1.00 58.97 107 ASP A C 1
ATOM 859 O O . ASP A 1 107 ? -13.229 -10.126 -11.966 1.00 58.97 107 ASP A O 1
#

Foldseek 3Di:
DPPVPVVVVVVPPVCVPAVKDKDFDWDDDPPPDPDTDGDDIDTDHPVDDDDPVVVVQVNVQVVVCVVVVNQWHADALRGPPQDIDGDDPVCVVVVCVVDPPVSNDPD

pLDDT: mean 70.59, std 21.7, range [26.94, 92.25]

Secondary structure (DSSP, 8-state):
--SHHHHHHHHHHHHHHH---EEEEEEPPSSS----EEEEEEE--TTS---HHHHHHHHHHHHHHHHTTTS-B--TT--TTS--B---GGGTTTHHHH--GGGT---

Radius of gyration: 17.72 Å; chains: 1; bounding box: 43×37×33 Å